Protein AF-A0A7Y5L7X9-F1 (afdb_monomer_lite)

Structure (mmCIF, N/CA/C/O backbone):
data_AF-A0A7Y5L7X9-F1
#
_entry.id   AF-A0A7Y5L7X9-F1
#
loop_
_atom_site.group_PDB
_atom_site.id
_atom_site.type_symbol
_atom_site.label_atom_id
_atom_site.label_alt_id
_atom_site.label_comp_id
_atom_site.label_asym_id
_atom_site.label_entity_id
_atom_site.label_seq_id
_atom_site.pdbx_PDB_ins_code
_atom_site.Cartn_x
_atom_site.Cartn_y
_atom_site.Cartn_z
_atom_site.occupancy
_atom_site.B_iso_or_equiv
_atom_site.auth_seq_id
_atom_site.auth_comp_id
_atom_site.auth_asym_id
_atom_site.auth_atom_id
_atom_site.pdbx_PDB_model_num
ATOM 1 N N . MET A 1 1 ? 22.382 -19.411 -38.588 1.00 58.81 1 MET A N 1
ATOM 2 C CA . MET A 1 1 ? 22.434 -17.984 -38.189 1.00 58.81 1 MET A CA 1
ATOM 3 C C . MET A 1 1 ? 21.058 -17.413 -37.842 1.00 58.81 1 MET A C 1
ATOM 5 O O . MET A 1 1 ? 20.992 -16.646 -36.893 1.00 58.81 1 MET A O 1
ATOM 9 N N . GLU A 1 2 ? 19.968 -17.808 -38.513 1.00 59.38 2 GLU A N 1
ATOM 10 C CA . GLU A 1 2 ? 18.603 -17.300 -38.235 1.00 59.38 2 GLU A CA 1
ATOM 11 C C . GLU A 1 2 ? 18.113 -17.496 -36.791 1.00 59.38 2 GLU A C 1
ATOM 13 O O . GLU A 1 2 ? 17.556 -16.575 -36.203 1.00 59.38 2 GLU A O 1
ATOM 18 N N . VAL A 1 3 ? 18.379 -18.651 -36.171 1.00 67.75 3 VAL A N 1
ATOM 19 C CA . VAL A 1 3 ? 17.930 -18.938 -34.790 1.00 67.75 3 VAL A CA 1
ATOM 20 C C . VAL A 1 3 ? 18.523 -17.953 -33.770 1.00 67.75 3 VAL A C 1
ATOM 22 O O . VAL A 1 3 ? 17.856 -17.557 -32.817 1.00 67.75 3 VAL A O 1
ATOM 25 N N . TYR A 1 4 ? 19.757 -17.495 -34.000 1.00 67.50 4 TYR A N 1
ATOM 26 C CA . TYR A 1 4 ? 20.435 -16.531 -33.130 1.00 67.50 4 TYR A CA 1
ATOM 27 C C . TYR A 1 4 ? 19.880 -15.111 -33.302 1.00 67.50 4 TYR A C 1
ATOM 29 O O . TYR A 1 4 ? 19.786 -14.364 -32.331 1.00 67.50 4 TYR A O 1
ATOM 37 N N . LEU A 1 5 ? 19.464 -14.757 -34.522 1.00 61.16 5 LEU A N 1
ATOM 38 C CA . LEU A 1 5 ? 18.856 -13.465 -34.838 1.00 61.16 5 LEU A CA 1
ATOM 39 C C . LEU A 1 5 ? 17.481 -13.322 -34.167 1.00 61.16 5 LEU A C 1
ATOM 41 O O . LEU A 1 5 ? 17.202 -12.294 -33.555 1.00 61.16 5 LEU A O 1
ATOM 45 N N . HIS A 1 6 ? 16.658 -14.374 -34.188 1.00 66.25 6 HIS A N 1
ATOM 46 C CA . HIS A 1 6 ? 15.370 -14.386 -33.487 1.00 66.25 6 HIS A CA 1
ATOM 47 C C . HIS A 1 6 ? 15.523 -14.365 -31.961 1.00 66.25 6 HIS A C 1
ATOM 49 O O . HIS A 1 6 ? 14.802 -13.627 -31.289 1.00 66.25 6 HIS A O 1
ATOM 55 N N . ALA A 1 7 ? 16.481 -15.114 -31.406 1.00 67.50 7 ALA A N 1
ATOM 56 C CA . ALA A 1 7 ? 16.761 -15.100 -29.971 1.00 67.50 7 ALA A CA 1
ATOM 57 C C . ALA A 1 7 ? 17.283 -13.731 -29.497 1.00 67.50 7 ALA A C 1
ATOM 59 O O . ALA A 1 7 ? 16.827 -13.219 -28.477 1.00 67.50 7 ALA A O 1
ATOM 60 N N . ALA A 1 8 ? 18.177 -13.094 -30.259 1.00 63.62 8 ALA A N 1
ATOM 61 C CA . ALA A 1 8 ? 18.689 -11.762 -29.947 1.00 63.62 8 ALA A CA 1
ATOM 62 C C . ALA A 1 8 ? 17.589 -10.690 -30.017 1.00 63.62 8 ALA A C 1
ATOM 64 O O . ALA A 1 8 ? 17.498 -9.856 -29.120 1.00 63.62 8 ALA A O 1
ATOM 65 N N . VAL A 1 9 ? 16.703 -10.741 -31.017 1.00 66.94 9 VAL A N 1
ATOM 66 C CA . VAL A 1 9 ? 15.553 -9.826 -31.123 1.00 66.94 9 VAL A CA 1
ATOM 67 C C . VAL A 1 9 ? 14.549 -10.056 -29.989 1.00 66.94 9 VAL A C 1
ATOM 69 O O . VAL A 1 9 ? 14.057 -9.088 -29.417 1.00 66.94 9 VAL A O 1
ATOM 72 N N . ALA A 1 10 ? 14.291 -11.305 -29.590 1.00 62.81 10 ALA A N 1
ATOM 73 C CA . ALA A 1 10 ? 13.431 -11.609 -28.447 1.00 62.81 10 ALA A CA 1
ATOM 74 C C . ALA A 1 10 ? 14.019 -11.084 -27.127 1.00 62.81 10 ALA A C 1
ATOM 76 O O . ALA A 1 10 ? 13.291 -10.498 -26.332 1.00 62.81 10 ALA A O 1
ATOM 77 N N . ILE A 1 11 ? 15.332 -11.223 -26.913 1.00 64.50 11 ILE A N 1
ATOM 78 C CA . ILE A 1 11 ? 16.037 -10.711 -25.726 1.00 64.50 11 ILE A CA 1
ATOM 79 C C . ILE A 1 11 ? 16.081 -9.178 -25.723 1.00 64.50 11 ILE A C 1
ATOM 81 O O . ILE A 1 11 ? 15.875 -8.566 -24.676 1.00 64.50 11 ILE A O 1
ATOM 85 N N . VAL A 1 12 ? 16.294 -8.539 -26.877 1.00 62.84 12 VAL A N 1
ATOM 86 C CA . VAL A 1 12 ? 16.246 -7.076 -27.030 1.00 62.84 12 VAL A CA 1
ATOM 87 C C . VAL A 1 12 ? 14.826 -6.540 -26.833 1.00 62.84 12 VAL A C 1
ATOM 89 O O . VAL A 1 12 ? 14.669 -5.520 -26.184 1.00 62.84 12 VAL A O 1
ATOM 92 N N . LEU A 1 13 ? 13.775 -7.231 -27.282 1.00 59.12 13 LEU A N 1
ATOM 93 C CA . LEU A 1 13 ? 12.378 -6.837 -27.038 1.00 59.12 13 LEU A CA 1
ATOM 94 C C . LEU A 1 13 ? 11.937 -7.082 -25.586 1.00 59.12 13 LEU A C 1
ATOM 96 O O . LEU A 1 13 ? 11.222 -6.254 -25.021 1.00 59.12 13 LEU A O 1
ATOM 100 N N . LEU A 1 14 ? 12.407 -8.165 -24.956 1.00 56.75 14 LEU A N 1
ATOM 101 C CA . LEU A 1 14 ? 12.226 -8.425 -23.524 1.00 56.75 14 LEU A CA 1
ATOM 102 C C . LEU A 1 14 ? 12.9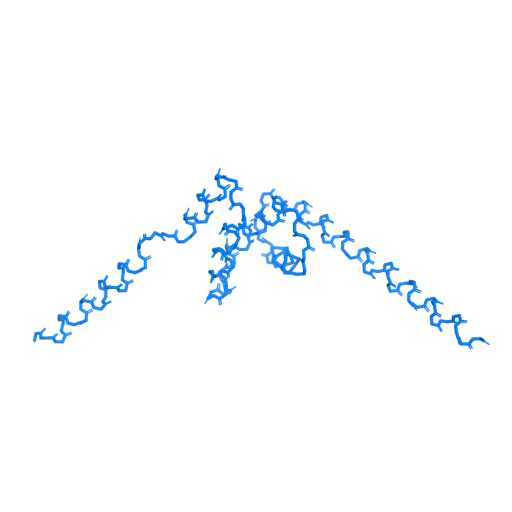38 -7.363 -22.686 1.00 56.75 14 LEU A C 1
ATOM 104 O O . LEU A 1 14 ? 12.346 -6.819 -21.765 1.00 56.75 14 LEU A O 1
ATOM 108 N N . SER A 1 15 ? 14.172 -6.998 -23.031 1.00 55.19 15 SER A N 1
ATOM 109 C CA . SER A 1 15 ? 14.921 -5.958 -22.318 1.00 55.19 15 SER A CA 1
ATOM 110 C C . SER A 1 15 ? 14.408 -4.544 -22.616 1.00 55.19 15 SER A C 1
ATOM 112 O O . SER A 1 15 ? 14.200 -3.793 -21.672 1.00 55.19 15 SER A O 1
ATOM 114 N N . CYS A 1 16 ? 14.074 -4.175 -23.856 1.00 49.78 16 CYS A N 1
ATOM 115 C CA . CYS A 1 16 ? 13.453 -2.876 -24.164 1.00 49.78 16 CYS A CA 1
ATOM 116 C C . CYS A 1 16 ? 12.062 -2.735 -23.532 1.00 49.78 16 CYS A C 1
ATOM 118 O O . CYS A 1 16 ? 11.732 -1.661 -23.033 1.00 49.78 16 CYS A O 1
ATOM 120 N N . GLY A 1 17 ? 11.268 -3.811 -23.485 1.00 52.72 17 GLY A N 1
ATOM 121 C CA . GLY A 1 17 ? 9.989 -3.849 -22.769 1.00 52.72 17 GLY A CA 1
ATOM 122 C C . GLY A 1 17 ? 10.141 -3.798 -21.243 1.00 52.72 17 GLY A C 1
ATOM 123 O O . GLY A 1 17 ? 9.298 -3.218 -20.560 1.00 52.72 17 GLY A O 1
ATOM 124 N N . CYS A 1 18 ? 11.237 -4.336 -20.699 1.00 52.34 18 CYS A N 1
ATOM 125 C CA . CYS A 1 18 ? 11.581 -4.264 -19.275 1.00 52.34 18 CYS A CA 1
ATOM 126 C C . CYS A 1 18 ? 12.240 -2.934 -18.853 1.00 52.34 18 CYS A C 1
ATOM 128 O O . CYS A 1 18 ? 12.194 -2.596 -17.671 1.00 52.34 18 CYS A O 1
ATOM 130 N N . ILE A 1 19 ? 12.836 -2.178 -19.783 1.00 51.38 19 ILE A N 1
ATOM 131 C CA . ILE A 1 19 ? 13.636 -0.965 -19.510 1.00 51.38 19 ILE A CA 1
ATOM 132 C C . ILE A 1 19 ? 12.884 0.339 -19.852 1.00 51.38 19 ILE A C 1
ATOM 134 O O . ILE A 1 19 ? 13.291 1.407 -19.400 1.00 51.38 19 ILE A O 1
ATOM 138 N N . ALA A 1 20 ? 11.748 0.290 -20.561 1.00 51.53 20 ALA A N 1
ATOM 139 C CA . ALA A 1 20 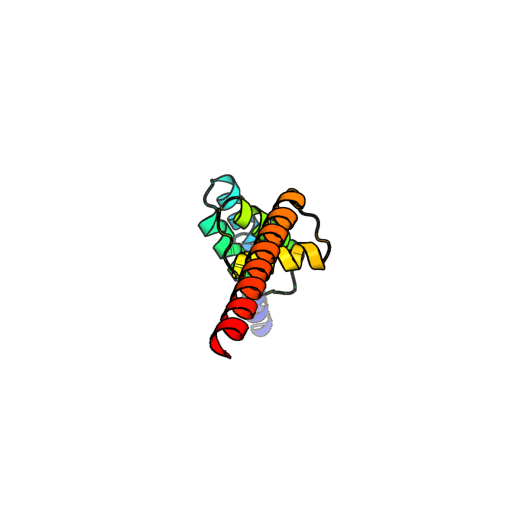? 11.047 1.490 -21.051 1.00 51.53 20 ALA A CA 1
ATOM 140 C C . ALA A 1 20 ? 10.583 2.510 -19.985 1.00 51.53 20 ALA A C 1
ATOM 142 O O . ALA A 1 20 ? 10.234 3.623 -20.354 1.00 51.53 20 ALA A O 1
ATOM 143 N N . LEU A 1 21 ? 10.574 2.171 -18.695 1.00 53.28 21 LEU A N 1
ATOM 144 C CA . LEU A 1 21 ? 10.715 3.075 -17.539 1.00 53.28 21 LEU A CA 1
ATOM 145 C C . LEU A 1 21 ? 10.421 2.205 -16.322 1.00 53.28 21 LEU A C 1
ATOM 147 O O . LEU A 1 21 ? 9.342 1.615 -16.281 1.00 53.28 21 LEU A O 1
ATOM 151 N N . LEU A 1 22 ? 11.312 2.122 -15.328 1.00 69.94 22 LEU A N 1
ATOM 152 C CA . LEU A 1 22 ? 11.018 1.378 -14.100 1.00 69.94 22 LEU A CA 1
ATOM 153 C C . LEU A 1 22 ? 9.631 1.812 -13.584 1.00 69.94 22 LEU A C 1
ATOM 155 O O . LEU A 1 22 ? 9.455 2.981 -13.232 1.00 69.94 22 LEU A O 1
ATOM 159 N N . PRO A 1 23 ? 8.626 0.922 -13.551 1.00 72.25 23 PRO A N 1
ATOM 160 C CA . PRO A 1 23 ? 7.266 1.299 -13.172 1.00 72.25 23 PRO A CA 1
ATOM 161 C C . PRO A 1 23 ? 7.226 1.886 -11.754 1.00 72.25 23 PRO A C 1
ATOM 163 O O . PRO A 1 23 ? 6.430 2.775 -11.478 1.00 72.25 23 PRO A O 1
ATOM 166 N N . THR A 1 24 ? 8.169 1.495 -10.895 1.00 77.44 24 THR A N 1
ATOM 167 C CA . THR A 1 24 ? 8.417 2.104 -9.582 1.00 77.44 24 THR A CA 1
ATOM 168 C C . THR A 1 24 ? 8.890 3.560 -9.664 1.00 77.44 24 THR A C 1
ATOM 170 O O . THR A 1 24 ? 8.433 4.387 -8.883 1.00 77.44 24 THR A O 1
ATOM 173 N N . VAL A 1 25 ? 9.746 3.923 -10.626 1.00 78.44 25 VAL A N 1
ATOM 174 C CA . VAL A 1 25 ? 10.184 5.314 -10.858 1.00 78.44 25 VAL A CA 1
ATOM 175 C C . VAL A 1 25 ? 9.023 6.161 -11.367 1.00 78.44 25 VAL A C 1
ATOM 177 O O . VAL A 1 25 ? 8.817 7.271 -10.882 1.00 78.44 25 VAL A O 1
ATOM 180 N N . ARG A 1 26 ? 8.205 5.622 -12.279 1.00 80.12 26 ARG A N 1
ATOM 181 C CA . ARG A 1 26 ? 6.977 6.290 -12.731 1.00 80.12 26 ARG A CA 1
ATOM 182 C C . ARG A 1 26 ? 5.995 6.491 -11.575 1.00 80.12 26 ARG A C 1
ATOM 184 O O . ARG A 1 26 ? 5.482 7.593 -11.405 1.00 80.12 26 ARG A O 1
ATOM 191 N N . ALA A 1 27 ? 5.766 5.466 -10.756 1.00 81.50 27 ALA A N 1
ATOM 192 C CA . ALA A 1 27 ? 4.910 5.567 -9.576 1.00 81.50 27 ALA A CA 1
ATOM 193 C C . ALA A 1 27 ? 5.438 6.609 -8.578 1.00 81.50 27 ALA A C 1
ATOM 195 O O . ALA A 1 27 ? 4.680 7.447 -8.097 1.00 81.50 27 ALA A O 1
ATOM 196 N N . ARG A 1 28 ? 6.755 6.630 -8.337 1.00 80.44 28 ARG A N 1
ATOM 197 C CA . ARG A 1 28 ? 7.413 7.626 -7.483 1.00 80.44 28 ARG A CA 1
ATOM 198 C C . ARG A 1 28 ? 7.297 9.043 -8.044 1.00 80.44 28 ARG A C 1
ATOM 200 O O . ARG A 1 28 ? 7.083 9.979 -7.284 1.00 80.44 28 ARG A O 1
ATOM 207 N N . TRP A 1 29 ? 7.370 9.213 -9.361 1.00 83.25 29 TRP A N 1
ATOM 208 C CA . TRP A 1 29 ? 7.138 10.505 -10.007 1.00 83.25 29 TRP A CA 1
ATOM 209 C C . TRP A 1 29 ? 5.694 10.989 -9.829 1.00 83.25 29 TRP A C 1
ATOM 211 O O . TRP A 1 29 ? 5.466 12.157 -9.520 1.00 83.25 29 TRP A O 1
ATOM 221 N N . HIS A 1 30 ? 4.710 10.095 -9.972 1.00 79.69 30 HIS A N 1
ATOM 222 C CA . HIS A 1 30 ? 3.310 10.419 -9.686 1.00 79.69 30 HIS A CA 1
ATOM 223 C C . HIS A 1 30 ? 3.097 10.778 -8.209 1.00 79.69 30 HIS A C 1
ATOM 225 O O . HIS A 1 30 ? 2.404 11.755 -7.937 1.00 79.69 30 HIS A O 1
ATOM 231 N N . HIS A 1 31 ? 3.743 10.060 -7.285 1.00 82.56 31 HIS A N 1
ATOM 232 C CA . HIS A 1 31 ? 3.744 10.369 -5.852 1.00 82.56 31 HIS A CA 1
ATOM 233 C C . HIS A 1 31 ? 4.282 11.783 -5.578 1.00 82.56 31 HIS A C 1
ATOM 235 O O . HIS A 1 31 ? 3.608 12.578 -4.933 1.00 82.56 31 HIS A O 1
ATOM 241 N N . LEU A 1 32 ? 5.428 12.149 -6.164 1.00 82.69 32 LEU A N 1
ATOM 242 C CA . LEU A 1 32 ? 6.012 13.491 -6.021 1.00 82.69 32 LEU A CA 1
ATOM 243 C C . LEU A 1 32 ? 5.162 14.602 -6.654 1.00 82.69 32 LEU A C 1
ATOM 245 O O . LEU A 1 32 ? 5.201 15.741 -6.201 1.00 82.69 32 LEU A O 1
ATOM 249 N N . ARG A 1 33 ? 4.379 14.287 -7.692 1.00 86.25 33 ARG A N 1
ATOM 250 C CA . ARG A 1 33 ? 3.419 15.224 -8.295 1.00 86.25 33 ARG A CA 1
ATOM 251 C C . ARG A 1 33 ? 2.091 15.333 -7.534 1.00 86.25 33 ARG A C 1
ATOM 253 O O . ARG A 1 33 ? 1.210 16.044 -8.004 1.00 86.25 33 ARG A O 1
ATOM 260 N N . GLY A 1 34 ? 1.914 14.618 -6.420 1.00 85.50 34 GLY A N 1
ATOM 261 C CA . GLY A 1 34 ? 0.651 14.575 -5.671 1.00 85.50 34 GLY A CA 1
ATOM 262 C C . GLY A 1 34 ? -0.443 13.726 -6.331 1.00 85.50 34 GLY A C 1
ATOM 263 O O . GLY A 1 34 ? -1.571 13.665 -5.849 1.00 85.50 34 GLY A O 1
ATOM 264 N N . ASN A 1 35 ? -0.123 13.022 -7.420 1.00 88.88 35 ASN A N 1
ATOM 265 C CA . ASN A 1 35 ? -1.042 12.128 -8.124 1.00 88.88 35 ASN A CA 1
ATOM 266 C C . ASN A 1 35 ? -1.062 10.749 -7.453 1.00 88.88 35 ASN A C 1
ATOM 268 O O . ASN A 1 35 ? -0.702 9.735 -8.058 1.00 88.88 35 ASN A O 1
ATOM 272 N N . TYR A 1 36 ? -1.474 10.718 -6.187 1.00 89.69 36 TYR A N 1
ATOM 273 C CA . TYR A 1 36 ? -1.418 9.531 -5.339 1.00 89.69 36 TYR A CA 1
ATOM 274 C C . TYR A 1 36 ? -2.237 8.361 -5.896 1.00 89.69 36 TYR A C 1
ATOM 276 O O . TYR A 1 36 ? -1.773 7.226 -5.859 1.00 89.69 36 TYR A O 1
ATOM 284 N N . ALA A 1 37 ? -3.410 8.621 -6.487 1.00 88.06 37 ALA A N 1
ATOM 285 C CA . ALA A 1 37 ? -4.264 7.571 -7.054 1.00 88.06 37 ALA A CA 1
ATOM 286 C C . ALA A 1 37 ? -3.575 6.811 -8.202 1.00 88.06 37 ALA A C 1
ATOM 288 O O . ALA A 1 37 ? -3.551 5.583 -8.217 1.00 88.06 37 ALA A O 1
ATOM 289 N N . ALA A 1 38 ? -2.942 7.541 -9.126 1.00 87.56 38 ALA A N 1
ATOM 290 C CA . ALA A 1 38 ? -2.195 6.940 -10.229 1.00 87.56 38 ALA A CA 1
ATOM 291 C C . ALA A 1 38 ? -0.942 6.197 -9.735 1.00 87.56 38 ALA A C 1
ATOM 293 O O . ALA A 1 38 ? -0.572 5.164 -10.290 1.00 87.56 38 ALA A O 1
ATOM 294 N N . ALA A 1 39 ? -0.285 6.709 -8.689 1.00 89.88 39 ALA A N 1
ATOM 295 C CA . ALA A 1 39 ? 0.850 6.033 -8.070 1.00 89.88 39 ALA A CA 1
ATOM 296 C C . ALA A 1 39 ? 0.425 4.700 -7.429 1.00 89.88 39 ALA A C 1
ATOM 298 O O . ALA A 1 39 ? 1.076 3.683 -7.674 1.00 89.88 39 ALA A O 1
ATOM 299 N N . ALA A 1 40 ? -0.685 4.698 -6.681 1.00 90.88 40 ALA A N 1
ATOM 300 C CA . ALA A 1 40 ? -1.258 3.500 -6.074 1.00 90.88 40 ALA A CA 1
ATOM 301 C C . ALA A 1 40 ? -1.541 2.429 -7.133 1.00 90.88 40 ALA A C 1
ATOM 303 O O . ALA A 1 40 ? -1.028 1.321 -7.025 1.00 90.88 40 ALA A O 1
ATOM 304 N N . GLU A 1 41 ? -2.237 2.788 -8.214 1.00 90.62 41 GLU A N 1
ATOM 305 C CA . GLU A 1 41 ? -2.608 1.854 -9.284 1.00 90.62 41 GLU A CA 1
ATOM 306 C C . GLU A 1 41 ? -1.387 1.177 -9.940 1.00 90.62 41 GLU A C 1
ATOM 308 O O . GLU A 1 41 ? -1.427 0.012 -10.345 1.00 90.62 41 GLU A O 1
ATOM 313 N N . ILE A 1 42 ? -0.265 1.892 -10.070 1.00 89.44 42 ILE A N 1
ATOM 314 C CA . ILE A 1 42 ? 0.968 1.310 -10.616 1.00 89.44 42 ILE A CA 1
ATOM 315 C C . ILE A 1 42 ? 1.563 0.291 -9.634 1.00 89.44 42 ILE A C 1
ATOM 317 O O . ILE A 1 42 ? 1.950 -0.802 -10.053 1.00 89.44 42 ILE A O 1
ATOM 321 N N . TYR A 1 43 ? 1.622 0.618 -8.341 1.00 90.44 43 TYR A N 1
ATOM 322 C CA . TYR A 1 43 ? 2.119 -0.300 -7.313 1.00 90.44 43 TYR A CA 1
ATOM 323 C C . TYR A 1 43 ? 1.206 -1.515 -7.117 1.00 90.44 43 TYR A C 1
ATOM 325 O O . TYR A 1 43 ? 1.709 -2.630 -6.996 1.00 90.44 43 TYR A O 1
ATOM 333 N N . GLU A 1 44 ? -0.113 -1.335 -7.164 1.00 90.62 44 GLU A N 1
ATOM 334 C CA . GLU A 1 44 ? -1.086 -2.431 -7.127 1.00 90.62 44 GLU A CA 1
ATOM 335 C C . GLU A 1 44 ? -0.877 -3.391 -8.300 1.00 90.62 44 GLU A C 1
ATOM 337 O O . GLU A 1 44 ? -0.764 -4.598 -8.098 1.00 90.62 44 GLU A O 1
ATOM 342 N N . ARG A 1 45 ? -0.729 -2.875 -9.529 1.00 88.50 45 ARG A N 1
ATOM 343 C CA . ARG A 1 45 ? -0.447 -3.712 -10.708 1.00 88.50 45 ARG A CA 1
ATOM 344 C C . ARG A 1 45 ? 0.880 -4.455 -10.603 1.00 88.50 45 ARG A C 1
ATOM 346 O O . ARG A 1 45 ? 0.985 -5.585 -11.081 1.00 88.50 45 ARG A O 1
ATOM 353 N N . LEU A 1 46 ? 1.893 -3.839 -9.995 1.00 87.31 46 LEU A N 1
ATOM 354 C CA . LEU A 1 46 ? 3.173 -4.496 -9.747 1.00 87.31 46 LEU A CA 1
ATOM 355 C C . LEU A 1 46 ? 3.039 -5.641 -8.748 1.00 87.31 46 LEU A C 1
ATOM 357 O O . LEU A 1 46 ? 3.538 -6.733 -9.012 1.00 87.31 46 LEU A O 1
ATOM 361 N N . LEU A 1 47 ? 2.338 -5.409 -7.643 1.00 88.38 47 LEU A N 1
ATOM 362 C CA . LEU A 1 47 ? 2.103 -6.416 -6.612 1.00 88.38 47 LEU A CA 1
ATOM 363 C C . LEU A 1 47 ? 1.142 -7.520 -7.066 1.00 88.38 47 LEU A C 1
ATOM 365 O O . LEU A 1 47 ? 1.282 -8.652 -6.624 1.00 88.38 47 LEU A O 1
ATOM 369 N N . ALA A 1 48 ? 0.218 -7.237 -7.986 1.00 87.38 48 ALA A N 1
ATOM 370 C CA . ALA A 1 48 ? -0.640 -8.256 -8.589 1.00 87.38 48 ALA A CA 1
ATOM 371 C C . ALA A 1 48 ? 0.157 -9.262 -9.438 1.00 87.38 48 ALA A C 1
ATOM 373 O O . ALA A 1 48 ? -0.200 -10.434 -9.507 1.00 87.38 48 ALA A O 1
ATOM 374 N N . ARG A 1 49 ? 1.243 -8.812 -10.082 1.00 83.94 49 ARG A N 1
ATOM 375 C CA . ARG A 1 49 ? 2.136 -9.669 -10.880 1.00 83.94 49 ARG A CA 1
ATOM 376 C C . ARG A 1 49 ? 3.231 -10.325 -10.044 1.00 83.94 49 ARG A C 1
ATOM 378 O O . ARG A 1 49 ? 3.655 -11.427 -10.368 1.00 83.94 49 ARG A O 1
ATOM 385 N N . HIS A 1 50 ? 3.688 -9.629 -9.007 1.00 82.38 50 HIS A N 1
ATOM 386 C CA . HIS A 1 50 ? 4.798 -10.035 -8.150 1.00 82.38 50 HIS A CA 1
ATOM 387 C C . HIS A 1 50 ? 4.463 -9.795 -6.668 1.00 82.38 50 HIS A C 1
ATOM 389 O O . HIS A 1 50 ? 5.021 -8.877 -6.048 1.00 82.38 50 HIS A O 1
ATOM 395 N N . PRO A 1 51 ? 3.537 -10.576 -6.082 1.00 86.44 51 PRO A N 1
ATOM 396 C CA . PRO A 1 51 ? 3.103 -10.399 -4.695 1.00 86.44 51 PRO A CA 1
ATOM 397 C C . PRO A 1 51 ? 4.223 -10.630 -3.671 1.00 86.44 51 PRO A C 1
ATOM 399 O O . PRO A 1 51 ? 4.120 -10.155 -2.537 1.00 86.44 51 PRO A O 1
ATOM 402 N N . GLU A 1 52 ? 5.291 -11.325 -4.065 1.00 86.56 52 GLU A N 1
ATOM 403 C CA . GLU A 1 52 ? 6.490 -11.618 -3.280 1.00 86.56 52 GLU A CA 1
ATOM 404 C C . GLU A 1 52 ? 7.402 -10.403 -3.058 1.00 86.56 52 GLU A C 1
ATOM 406 O O . GLU A 1 52 ? 8.272 -10.434 -2.188 1.00 86.56 52 GLU A O 1
ATOM 411 N N . ARG A 1 53 ? 7.218 -9.310 -3.811 1.00 84.94 53 ARG A N 1
ATOM 412 C CA . ARG A 1 53 ? 8.058 -8.108 -3.696 1.00 84.94 53 ARG A CA 1
ATOM 413 C C . ARG A 1 53 ? 7.684 -7.277 -2.474 1.00 84.94 53 ARG A C 1
ATOM 415 O O . ARG A 1 53 ? 7.064 -6.219 -2.580 1.00 84.94 53 ARG A O 1
ATOM 422 N N . LEU A 1 54 ?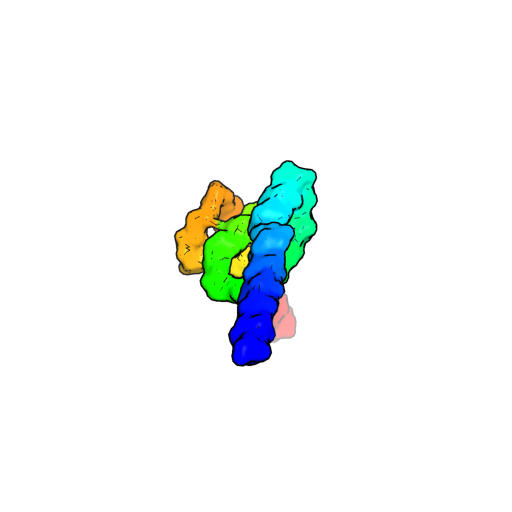 8.131 -7.741 -1.309 1.00 87.94 54 LEU A N 1
ATOM 423 C CA . LEU A 1 54 ? 7.882 -7.111 -0.011 1.00 87.94 54 LEU A CA 1
ATOM 424 C C . LEU A 1 54 ? 8.284 -5.625 0.026 1.00 87.94 54 LEU A C 1
ATOM 426 O O . LEU A 1 54 ? 7.589 -4.810 0.620 1.00 87.94 54 LEU A O 1
ATOM 430 N N . GLN A 1 55 ? 9.334 -5.244 -0.701 1.00 87.19 55 GLN A N 1
ATOM 431 C CA . GLN A 1 55 ? 9.831 -3.864 -0.778 1.00 87.19 55 GLN A CA 1
ATOM 432 C C . GLN A 1 55 ? 8.829 -2.852 -1.366 1.00 87.19 55 GLN A C 1
ATOM 434 O O . GLN A 1 55 ? 9.009 -1.651 -1.192 1.00 87.19 55 GLN A O 1
ATOM 439 N N . LEU A 1 56 ? 7.781 -3.302 -2.067 1.00 89.50 56 LEU A N 1
ATOM 440 C CA . LEU A 1 56 ? 6.779 -2.411 -2.666 1.00 89.50 56 LEU A CA 1
ATOM 441 C C . LEU A 1 56 ? 5.621 -2.077 -1.715 1.00 89.50 56 LEU A C 1
ATOM 443 O O . LEU A 1 56 ? 4.923 -1.089 -1.933 1.00 89.50 56 LEU A O 1
ATOM 447 N N . TYR A 1 57 ? 5.414 -2.874 -0.662 1.00 92.25 57 TYR A N 1
ATOM 448 C CA . TYR A 1 57 ? 4.313 -2.657 0.280 1.00 92.25 57 TYR A CA 1
ATOM 449 C C . TYR A 1 57 ? 4.471 -1.380 1.120 1.00 92.25 57 TYR A C 1
ATOM 451 O O . TYR A 1 57 ? 3.462 -0.697 1.273 1.00 92.25 57 TYR A O 1
ATOM 459 N N . PRO A 1 58 ? 5.667 -0.995 1.617 1.00 92.69 58 PRO A N 1
ATOM 460 C CA . PRO A 1 58 ? 5.837 0.273 2.330 1.00 92.69 58 PRO A CA 1
ATOM 461 C C . PRO A 1 58 ? 5.503 1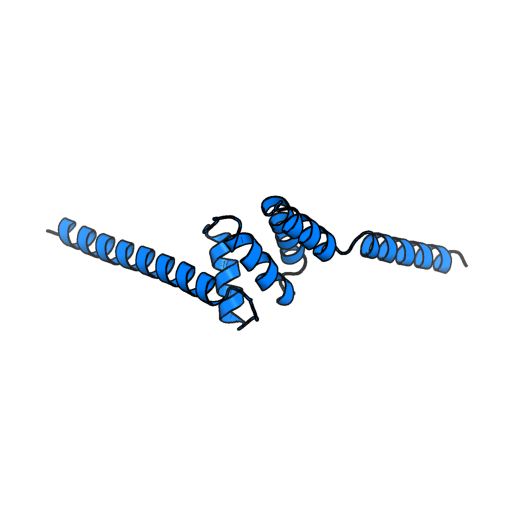.484 1.456 1.00 92.69 58 PRO A C 1
ATOM 463 O O . PRO A 1 58 ? 4.740 2.348 1.873 1.00 92.69 58 PRO A O 1
ATOM 466 N N . ALA A 1 59 ? 5.972 1.496 0.203 1.00 91.06 59 ALA A N 1
ATOM 467 C CA . ALA A 1 59 ? 5.684 2.582 -0.733 1.00 91.06 59 ALA A CA 1
ATOM 468 C C . ALA A 1 59 ? 4.182 2.700 -1.046 1.00 91.06 59 ALA A C 1
ATOM 470 O O . ALA A 1 59 ? 3.642 3.803 -1.106 1.00 91.06 59 ALA A O 1
ATOM 471 N N . LEU A 1 60 ? 3.488 1.570 -1.220 1.00 93.06 60 LEU A N 1
ATOM 472 C CA . LEU A 1 60 ? 2.036 1.568 -1.404 1.00 93.06 60 LEU A CA 1
ATOM 473 C C . LEU A 1 60 ? 1.298 1.999 -0.126 1.00 93.06 60 LEU A C 1
ATOM 475 O O . LEU A 1 60 ? 0.318 2.734 -0.211 1.00 93.06 60 LEU A O 1
ATOM 479 N N . ALA A 1 61 ? 1.781 1.588 1.049 1.00 92.44 61 ALA A N 1
ATOM 480 C CA . ALA A 1 61 ? 1.221 1.997 2.331 1.00 92.44 61 ALA A CA 1
ATOM 481 C C . ALA A 1 61 ? 1.324 3.514 2.536 1.00 92.44 61 ALA A C 1
ATOM 483 O O . ALA A 1 61 ? 0.332 4.139 2.884 1.00 92.44 61 ALA A O 1
ATOM 484 N N . GLU A 1 62 ? 2.476 4.127 2.261 1.00 91.00 62 GLU A N 1
ATOM 485 C CA . GLU A 1 62 ? 2.630 5.588 2.319 1.00 91.00 62 GLU A CA 1
ATOM 486 C C . GLU A 1 62 ? 1.620 6.304 1.419 1.00 91.00 62 GLU A C 1
ATOM 488 O O . GLU A 1 62 ? 0.953 7.248 1.840 1.00 91.00 62 GLU A O 1
ATOM 493 N N . ILE A 1 63 ? 1.449 5.811 0.192 1.00 91.62 63 ILE A N 1
ATOM 494 C CA . ILE A 1 63 ? 0.482 6.370 -0.753 1.00 91.62 63 ILE A CA 1
ATOM 495 C C . ILE A 1 63 ? -0.951 6.252 -0.213 1.00 91.62 63 ILE A C 1
ATOM 497 O O . ILE A 1 63 ? -1.729 7.190 -0.371 1.00 91.62 63 ILE A O 1
ATOM 501 N N . TYR A 1 64 ? -1.298 5.153 0.460 1.00 92.12 64 TYR A N 1
ATOM 502 C CA . TYR A 1 64 ? -2.593 4.969 1.132 1.00 92.12 64 TYR A CA 1
ATOM 503 C C . TYR A 1 64 ? -2.765 5.722 2.447 1.00 92.12 64 TYR A C 1
ATOM 505 O O . TYR A 1 64 ? -3.871 5.745 2.974 1.00 92.12 64 TYR A O 1
ATOM 513 N N . LEU A 1 65 ? -1.715 6.316 3.006 1.00 90.56 65 LEU A N 1
ATOM 514 C CA . LEU A 1 65 ? -1.872 7.293 4.082 1.00 90.56 65 LEU A CA 1
ATOM 515 C C . LEU A 1 65 ? -2.177 8.680 3.503 1.00 90.56 65 LEU A C 1
ATOM 517 O O . LEU A 1 65 ? -2.949 9.439 4.081 1.00 90.56 65 LEU A O 1
ATOM 521 N N . LEU A 1 66 ? -1.587 9.002 2.347 1.00 88.50 66 LEU A N 1
ATOM 522 C CA . LEU A 1 66 ? -1.756 10.292 1.667 1.00 88.50 66 LEU A CA 1
ATOM 523 C C . LEU A 1 66 ? -3.076 10.396 0.897 1.00 88.50 66 LEU A C 1
ATOM 525 O O . LEU A 1 66 ? -3.692 11.459 0.850 1.00 88.50 66 LEU A O 1
ATOM 529 N N . LEU A 1 67 ? -3.534 9.295 0.304 1.00 86.38 67 LEU A N 1
ATOM 530 C CA . LEU A 1 67 ? -4.946 9.108 -0.007 1.00 86.38 67 LEU A CA 1
ATOM 531 C C . LEU A 1 67 ? -5.614 8.732 1.309 1.00 86.38 67 LEU A C 1
ATOM 533 O O . LEU A 1 67 ? -5.257 7.682 1.811 1.00 86.38 67 LEU A O 1
ATOM 537 N N . PRO A 1 68 ? -6.571 9.486 1.869 1.00 73.75 68 PRO A N 1
ATOM 538 C CA . PRO A 1 68 ? -7.296 9.095 3.084 1.00 73.75 68 PRO A CA 1
ATOM 539 C C . PRO A 1 68 ? -8.231 7.895 2.814 1.00 73.75 68 PRO A C 1
ATOM 541 O O . PRO A 1 68 ? -9.453 7.975 2.922 1.00 73.75 68 PRO A O 1
ATOM 544 N N . ARG A 1 69 ? -7.650 6.771 2.392 1.00 76.75 69 ARG A N 1
ATOM 545 C CA . ARG A 1 69 ? -8.293 5.556 1.916 1.00 76.75 69 ARG A CA 1
ATOM 546 C C . ARG A 1 69 ? -7.973 4.453 2.916 1.00 76.75 69 ARG A C 1
ATOM 548 O O . ARG A 1 69 ? -6.954 3.785 2.824 1.00 76.75 69 ARG A O 1
ATOM 555 N N . ALA A 1 70 ? -8.875 4.269 3.873 1.00 75.38 70 ALA A N 1
ATOM 556 C CA . ALA A 1 70 ? -8.819 3.203 4.873 1.00 75.38 70 ALA A CA 1
ATOM 557 C C . ALA A 1 70 ? -9.726 2.019 4.487 1.00 75.38 70 ALA A C 1
ATOM 559 O O . ALA A 1 70 ? -10.441 1.461 5.322 1.00 75.38 70 ALA A O 1
ATOM 560 N N . ASP A 1 71 ? -9.758 1.674 3.199 1.00 86.00 71 ASP A N 1
ATOM 561 C CA . ASP A 1 71 ? -10.539 0.536 2.727 1.00 86.00 71 ASP A CA 1
ATOM 562 C C . ASP A 1 71 ? -9.874 -0.797 3.100 1.00 86.00 71 ASP A C 1
ATOM 564 O O . ASP A 1 71 ? -8.727 -0.861 3.548 1.00 86.00 71 ASP A O 1
ATOM 568 N N . GLU A 1 72 ? -10.608 -1.898 2.931 1.00 87.12 72 GLU A N 1
ATOM 569 C CA . GLU A 1 72 ? -10.116 -3.216 3.343 1.00 87.12 72 GLU A CA 1
ATOM 570 C C . GLU A 1 72 ? -8.831 -3.619 2.602 1.00 87.12 72 GLU A C 1
ATOM 572 O O . GLU A 1 72 ? -7.988 -4.328 3.154 1.00 87.12 72 GLU A O 1
ATOM 577 N N . HIS A 1 73 ? -8.642 -3.124 1.375 1.00 88.88 73 HIS A N 1
ATOM 578 C CA . HIS A 1 73 ? -7.422 -3.345 0.608 1.00 88.88 73 HIS A CA 1
ATOM 579 C C . HIS A 1 73 ? -6.221 -2.604 1.216 1.00 88.88 73 HIS A C 1
ATOM 581 O O . HIS A 1 73 ? -5.180 -3.224 1.451 1.00 88.88 73 HIS A O 1
ATOM 587 N N . ALA A 1 74 ? -6.367 -1.319 1.559 1.00 90.38 74 ALA A N 1
ATOM 588 C CA . ALA A 1 74 ? -5.328 -0.559 2.250 1.00 90.38 74 ALA A CA 1
ATOM 589 C C . ALA A 1 74 ? -4.965 -1.183 3.604 1.00 90.38 74 ALA A C 1
ATOM 591 O O . ALA A 1 74 ? -3.786 -1.380 3.905 1.00 90.38 74 ALA A O 1
ATOM 592 N N . LEU A 1 75 ? -5.968 -1.619 4.373 1.00 92.62 75 LEU A N 1
ATOM 593 C CA . LEU A 1 75 ? -5.758 -2.310 5.647 1.00 92.62 75 LEU A CA 1
ATOM 594 C C . LEU A 1 75 ? -4.970 -3.619 5.480 1.00 92.62 75 LEU A C 1
ATOM 596 O O . LEU A 1 75 ? -4.137 -3.952 6.323 1.00 92.62 75 LEU A O 1
ATOM 600 N N . GLN A 1 76 ? -5.175 -4.371 4.394 1.00 92.62 76 GLN A N 1
ATOM 601 C CA . GLN A 1 76 ? -4.361 -5.559 4.105 1.00 92.62 76 GLN A CA 1
ATOM 602 C C . GLN A 1 76 ? -2.897 -5.211 3.825 1.00 92.62 76 GLN A C 1
ATOM 604 O O . GLN A 1 76 ? -2.004 -5.917 4.302 1.00 92.62 76 GLN A O 1
ATOM 609 N N . VAL A 1 77 ? -2.643 -4.134 3.080 1.00 93.19 77 VAL A N 1
ATOM 610 C CA . VAL A 1 77 ? -1.283 -3.652 2.804 1.00 93.19 77 VAL A CA 1
ATOM 611 C C . VAL A 1 77 ? -0.596 -3.221 4.101 1.00 93.19 77 VAL A C 1
ATOM 613 O O . VAL A 1 77 ? 0.510 -3.681 4.382 1.00 93.19 77 VAL A O 1
ATOM 616 N N . PHE A 1 78 ? -1.285 -2.455 4.946 1.00 93.69 78 PHE A N 1
ATOM 617 C CA . PHE A 1 78 ? -0.824 -2.072 6.283 1.00 93.69 78 PHE A CA 1
ATOM 618 C C . PHE A 1 78 ? -0.482 -3.279 7.156 1.00 93.69 78 PHE A C 1
ATOM 620 O O . PHE A 1 78 ? 0.620 -3.369 7.699 1.00 93.69 78 PHE A O 1
ATOM 627 N N . ARG A 1 79 ? -1.376 -4.273 7.219 1.00 93.31 79 ARG A N 1
ATOM 628 C CA . ARG A 1 79 ? -1.123 -5.516 7.960 1.00 93.31 79 ARG A CA 1
ATOM 629 C C . ARG A 1 79 ? 0.116 -6.250 7.454 1.00 93.31 79 ARG A C 1
ATOM 631 O O . ARG A 1 79 ? 0.847 -6.803 8.269 1.00 93.31 79 ARG A O 1
ATOM 638 N N . LYS A 1 80 ? 0.382 -6.261 6.143 1.00 93.25 80 LYS A N 1
ATOM 639 C CA . LYS A 1 80 ? 1.607 -6.863 5.588 1.00 93.25 80 LYS A CA 1
ATOM 640 C C . LYS A 1 80 ? 2.859 -6.093 6.006 1.00 93.25 80 LYS A C 1
ATOM 642 O O . LYS A 1 80 ? 3.821 -6.733 6.420 1.00 93.25 80 LYS A O 1
ATOM 647 N N . VAL A 1 81 ? 2.838 -4.760 5.956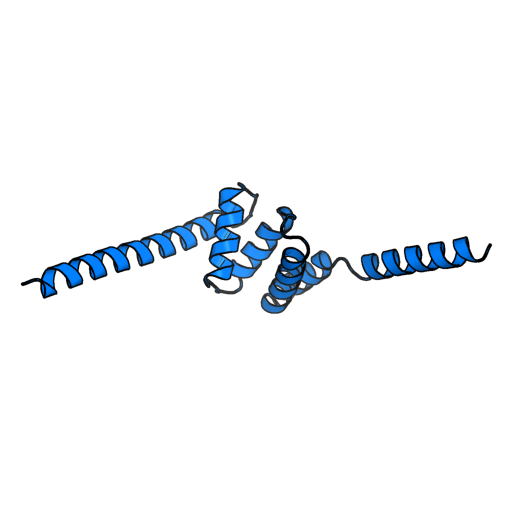 1.00 92.94 81 VAL A N 1
ATOM 648 C CA . VAL A 1 81 ? 3.964 -3.920 6.409 1.00 92.94 81 VAL A CA 1
ATOM 649 C C . VAL A 1 81 ? 4.328 -4.234 7.859 1.00 92.94 81 VAL A C 1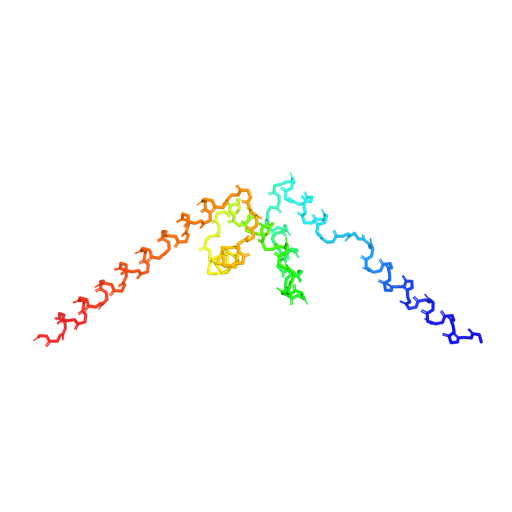
ATOM 651 O O . VAL A 1 81 ? 5.485 -4.536 8.144 1.00 92.94 81 VAL A O 1
ATOM 654 N N . VAL A 1 82 ? 3.333 -4.280 8.749 1.00 92.75 82 VAL A N 1
ATOM 655 C CA . VAL A 1 82 ? 3.546 -4.592 10.170 1.00 92.75 82 VAL A CA 1
ATOM 656 C C . VAL A 1 82 ? 3.984 -6.046 10.371 1.00 92.75 82 VAL A C 1
ATOM 658 O O . VAL A 1 82 ? 4.958 -6.307 11.073 1.00 92.75 82 VAL A O 1
ATOM 661 N N . ARG A 1 83 ? 3.311 -7.009 9.723 1.00 92.81 83 ARG A N 1
ATOM 662 C CA . ARG A 1 83 ? 3.585 -8.450 9.878 1.00 92.81 83 ARG A CA 1
ATOM 663 C C . ARG A 1 83 ? 4.998 -8.834 9.454 1.00 92.81 83 ARG A C 1
ATOM 665 O O . ARG A 1 83 ? 5.611 -9.674 10.103 1.00 92.81 83 ARG A O 1
ATOM 672 N N . TYR A 1 84 ? 5.488 -8.256 8.361 1.00 91.06 84 TYR A N 1
ATOM 673 C CA . TYR A 1 84 ? 6.831 -8.524 7.846 1.00 91.06 84 TYR A CA 1
ATOM 674 C C . TYR A 1 84 ? 7.883 -7.554 8.397 1.00 91.06 84 TYR A C 1
ATOM 676 O O . TYR A 1 84 ? 9.023 -7.590 7.945 1.00 91.06 84 TYR A O 1
ATOM 684 N N . ASN A 1 85 ? 7.513 -6.711 9.370 1.00 88.56 85 ASN A N 1
ATOM 685 C CA . ASN A 1 85 ? 8.383 -5.715 9.991 1.00 88.56 85 ASN A CA 1
ATOM 686 C C . ASN A 1 85 ? 9.126 -4.850 8.957 1.00 88.56 85 ASN A C 1
ATOM 688 O O . ASN A 1 85 ? 10.314 -4.570 9.104 1.00 88.56 85 ASN A O 1
ATOM 692 N N . LEU A 1 86 ? 8.432 -4.484 7.878 1.00 90.31 86 LEU A N 1
ATOM 693 C CA . LEU A 1 86 ? 9.020 -3.718 6.788 1.00 90.31 86 LEU A CA 1
ATOM 694 C C . LEU A 1 86 ? 9.218 -2.277 7.250 1.00 90.31 86 LEU A C 1
ATOM 696 O O . LEU A 1 86 ? 8.304 -1.673 7.814 1.00 90.31 86 LEU A O 1
ATOM 700 N N . GLU A 1 87 ? 10.406 -1.730 7.003 1.00 88.81 87 GLU A N 1
ATOM 701 C CA . GLU A 1 87 ? 10.681 -0.332 7.312 1.00 88.81 87 GLU A CA 1
ATOM 702 C C . GLU A 1 87 ? 9.746 0.573 6.506 1.00 88.81 87 GLU A C 1
ATOM 704 O O . GLU A 1 87 ? 9.640 0.468 5.283 1.00 88.81 87 GLU A O 1
ATOM 709 N N . SER A 1 88 ? 9.040 1.442 7.225 1.00 84.75 88 SER A N 1
ATOM 710 C CA . SER A 1 88 ? 8.134 2.443 6.680 1.00 84.75 88 SER A CA 1
ATOM 711 C C . SER A 1 88 ? 8.315 3.731 7.486 1.00 84.75 88 SER A C 1
ATOM 713 O O . SER A 1 88 ? 8.269 3.661 8.718 1.00 84.75 88 SER A O 1
ATOM 715 N N . PRO A 1 89 ? 8.492 4.896 6.839 1.00 83.69 89 PRO A N 1
ATOM 716 C CA . PRO A 1 89 ? 8.634 6.185 7.515 1.00 83.69 89 PRO A CA 1
ATOM 717 C C . PRO A 1 89 ? 7.449 6.510 8.428 1.00 83.69 89 PRO A C 1
ATOM 719 O O . PRO A 1 89 ? 7.624 7.122 9.474 1.00 83.69 89 PRO A O 1
ATOM 722 N N . ASN A 1 90 ? 6.247 6.070 8.048 1.00 87.19 90 ASN A N 1
ATOM 723 C CA . ASN A 1 90 ? 4.996 6.410 8.726 1.00 87.19 90 ASN A CA 1
ATOM 724 C C . ASN A 1 90 ? 4.402 5.208 9.473 1.00 87.19 90 ASN A C 1
ATOM 726 O O . ASN A 1 90 ? 3.188 5.003 9.473 1.00 87.19 90 ASN A O 1
ATOM 730 N N . ARG A 1 91 ? 5.252 4.373 10.080 1.00 88.88 91 ARG A N 1
ATOM 731 C CA . ARG A 1 91 ? 4.817 3.146 10.764 1.00 88.88 91 ARG A CA 1
ATOM 732 C C . ARG A 1 91 ? 3.813 3.403 11.890 1.00 88.88 91 ARG A C 1
ATOM 734 O O . ARG A 1 91 ? 2.825 2.686 11.976 1.00 88.88 91 ARG A O 1
ATOM 741 N N . GLU A 1 92 ? 4.031 4.434 12.701 1.00 90.25 92 GLU A N 1
ATOM 742 C CA . GLU A 1 92 ? 3.131 4.775 13.813 1.00 90.25 92 GLU A CA 1
ATOM 743 C C . GLU A 1 92 ? 1.710 5.092 13.324 1.00 90.25 92 GLU A C 1
ATOM 745 O O . GLU A 1 92 ? 0.740 4.582 13.877 1.00 90.25 92 GLU A O 1
ATOM 750 N N . ALA A 1 93 ? 1.585 5.846 12.226 1.00 91.25 93 ALA A N 1
ATOM 751 C CA . ALA A 1 93 ? 0.293 6.153 11.613 1.00 91.25 93 ALA A CA 1
ATOM 752 C C . ALA A 1 93 ? -0.414 4.890 11.087 1.00 91.25 93 ALA A C 1
ATOM 754 O O . ALA A 1 93 ? -1.633 4.755 11.201 1.00 91.25 93 ALA A O 1
ATOM 755 N N . ILE A 1 94 ? 0.346 3.939 10.533 1.00 91.50 94 ILE A N 1
ATOM 756 C CA . ILE A 1 94 ? -0.190 2.641 10.103 1.00 91.50 94 ILE A CA 1
ATOM 757 C C . ILE A 1 94 ? -0.747 1.869 11.305 1.00 91.50 94 ILE A C 1
ATOM 759 O O . ILE A 1 94 ? -1.862 1.345 11.240 1.00 91.50 94 ILE A O 1
ATOM 763 N N . ASP A 1 95 ? 0.014 1.806 12.398 1.00 91.81 95 ASP A N 1
ATOM 764 C CA . ASP A 1 95 ? -0.398 1.114 13.618 1.00 91.81 95 ASP A CA 1
ATOM 765 C C . ASP A 1 95 ? -1.648 1.764 14.227 1.00 91.81 95 ASP A C 1
ATOM 767 O O . ASP A 1 95 ? -2.589 1.054 14.588 1.00 91.81 95 ASP A O 1
ATOM 771 N N . GLU A 1 96 ? -1.719 3.097 14.258 1.00 91.25 96 GLU A N 1
ATOM 772 C CA . GLU A 1 96 ? -2.890 3.837 14.734 1.00 91.25 96 GLU A CA 1
ATOM 773 C C . GLU A 1 96 ? -4.157 3.472 13.947 1.00 91.25 96 GLU A C 1
ATOM 775 O O . GLU A 1 96 ? -5.170 3.096 14.544 1.00 91.25 96 GLU A O 1
ATOM 780 N N . ILE A 1 97 ? -4.102 3.504 12.611 1.00 91.56 97 ILE A N 1
ATOM 781 C CA . ILE A 1 97 ? -5.249 3.166 11.754 1.00 91.56 97 ILE A CA 1
ATOM 782 C C . ILE A 1 97 ? -5.710 1.724 11.997 1.00 91.56 97 ILE A C 1
ATOM 784 O O . ILE A 1 97 ? -6.911 1.450 12.101 1.00 91.56 97 ILE A O 1
ATOM 788 N N . LEU A 1 98 ? -4.771 0.782 12.121 1.00 91.38 98 LEU A N 1
ATOM 789 C CA . LEU A 1 98 ? -5.095 -0.617 12.402 1.00 91.38 98 LEU A CA 1
ATOM 790 C C . LEU A 1 98 ? -5.724 -0.797 13.792 1.00 91.38 98 LEU A C 1
ATOM 792 O O . LEU A 1 98 ? -6.647 -1.604 13.941 1.00 91.38 98 LEU A O 1
ATOM 796 N N . MET A 1 99 ? -5.266 -0.048 14.798 1.00 89.25 99 MET A N 1
ATOM 797 C CA . MET A 1 99 ? -5.863 -0.065 16.136 1.00 89.25 99 MET A CA 1
ATOM 798 C C . MET A 1 99 ? -7.276 0.510 16.124 1.00 89.25 99 MET A C 1
ATOM 800 O O . MET A 1 99 ? -8.189 -0.135 16.642 1.00 89.25 99 MET A O 1
ATOM 804 N N . GLN A 1 100 ? -7.492 1.660 15.480 1.00 88.75 100 GLN A N 1
ATOM 805 C CA . GLN A 1 100 ? -8.824 2.253 15.331 1.00 88.75 100 GLN A CA 1
ATOM 806 C C . GLN A 1 100 ? -9.800 1.278 14.659 1.00 88.75 100 GLN A C 1
ATOM 808 O O . GLN A 1 100 ? -10.914 1.076 15.149 1.00 88.75 100 GLN A O 1
ATOM 813 N N . LYS A 1 101 ? -9.366 0.602 13.588 1.00 89.94 101 LYS A N 1
ATOM 814 C CA . LYS A 1 101 ? -10.172 -0.418 12.906 1.00 89.94 101 LYS A CA 1
ATOM 815 C C . LYS A 1 101 ? -10.534 -1.583 13.833 1.00 89.94 101 LYS A C 1
ATOM 817 O O . LYS A 1 101 ? -11.701 -1.961 13.895 1.00 89.94 101 LYS A O 1
ATOM 822 N N . ARG A 1 102 ? -9.568 -2.119 14.588 1.00 86.75 102 ARG A N 1
ATOM 823 C CA . ARG A 1 102 ? -9.803 -3.216 15.545 1.00 86.75 102 ARG A CA 1
ATOM 824 C C . ARG A 1 102 ? -10.785 -2.813 16.647 1.00 86.75 102 ARG A C 1
ATOM 826 O O . ARG A 1 102 ? -11.649 -3.606 17.014 1.00 86.75 102 ARG A O 1
ATOM 833 N N . LEU A 1 103 ? -10.660 -1.596 17.175 1.00 86.56 103 LEU A N 1
ATOM 834 C CA . LEU A 1 103 ? -11.570 -1.067 18.194 1.00 86.56 103 LEU A CA 1
ATOM 835 C C . LEU A 1 103 ? -12.994 -0.914 17.647 1.00 86.56 103 LEU A C 1
ATOM 837 O O . LEU A 1 103 ? -13.953 -1.283 18.325 1.00 86.56 103 LEU A O 1
ATOM 841 N N . ALA A 1 104 ? -13.133 -0.431 16.410 1.00 85.81 104 ALA A N 1
ATOM 842 C CA . ALA A 1 104 ? -14.425 -0.340 15.740 1.00 85.81 104 ALA A CA 1
ATOM 843 C C . ALA A 1 104 ? -15.065 -1.727 15.554 1.00 85.81 104 ALA A C 1
ATOM 845 O O . ALA A 1 104 ? -16.230 -1.916 15.898 1.00 85.81 104 ALA A O 1
ATOM 846 N N . GLU A 1 105 ? -14.305 -2.717 15.083 1.00 83.38 105 GLU A N 1
ATOM 847 C CA . GLU A 1 105 ? -14.786 -4.095 14.913 1.00 83.38 105 GLU A CA 1
ATOM 848 C C . GLU A 1 105 ? -15.173 -4.746 16.251 1.00 83.38 105 GLU A C 1
ATOM 850 O O . GLU A 1 105 ? -16.245 -5.344 16.361 1.00 83.38 105 GLU A O 1
ATOM 855 N N . GLY A 1 106 ? -14.354 -4.580 17.293 1.00 77.06 106 GLY A N 1
ATOM 856 C CA . GLY A 1 106 ? -14.641 -5.099 18.633 1.00 77.06 106 GLY A CA 1
ATOM 857 C C . GLY A 1 106 ? -15.891 -4.475 19.263 1.00 77.06 106 GLY A C 1
ATOM 858 O O . GLY A 1 106 ? -16.707 -5.182 19.855 1.00 77.06 106 GLY A O 1
ATOM 859 N N . GLY A 1 107 ? -16.097 -3.167 19.081 1.00 72.94 107 GLY A N 1
ATOM 860 C CA . GLY A 1 107 ? -17.295 -2.468 19.555 1.00 72.94 107 GLY A CA 1
ATOM 861 C C . GLY A 1 107 ? -18.577 -2.893 18.830 1.00 72.94 107 GLY A C 1
ATOM 862 O O . GLY A 1 107 ? -19.648 -2.940 19.440 1.00 72.94 107 GLY A O 1
ATOM 863 N N . VAL A 1 108 ? -18.478 -3.243 17.544 1.00 71.06 108 VAL A N 1
ATOM 864 C CA . VAL A 1 108 ? -19.599 -3.792 16.764 1.00 71.06 108 VAL A CA 1
ATOM 865 C C . VAL A 1 108 ? -19.962 -5.193 17.253 1.00 71.06 108 VAL A C 1
ATOM 867 O O . VAL A 1 108 ? -21.142 -5.470 17.463 1.00 71.06 108 VAL A O 1
ATOM 870 N N . GLN A 1 109 ? -18.974 -6.055 17.509 1.00 66.62 109 GLN A N 1
ATOM 871 C CA . GLN A 1 109 ? -19.240 -7.403 18.020 1.00 66.62 109 GLN A CA 1
ATOM 872 C C . GLN A 1 109 ? -19.823 -7.396 19.437 1.00 66.62 109 GLN A C 1
ATOM 874 O O . GLN A 1 109 ? -20.768 -8.136 19.708 1.00 66.62 109 GLN A O 1
ATOM 879 N N . ALA A 1 110 ? -19.345 -6.510 20.316 1.00 64.38 110 ALA A N 1
ATOM 880 C CA . ALA A 1 110 ? -19.910 -6.344 21.655 1.00 64.38 110 ALA A CA 1
ATOM 881 C C . ALA A 1 110 ? -21.393 -5.925 21.607 1.00 64.38 110 ALA A C 1
ATOM 883 O O . ALA A 1 110 ? -22.228 -6.500 22.304 1.00 64.38 110 ALA A O 1
ATOM 884 N N . LYS A 1 111 ? -21.753 -4.979 20.727 1.00 66.00 111 LYS A N 1
ATOM 885 C CA . LYS A 1 111 ? -23.150 -4.550 20.538 1.00 66.00 111 LYS A CA 1
ATOM 886 C C . LYS A 1 111 ? -24.029 -5.636 19.905 1.00 66.00 111 LYS A C 1
ATOM 888 O O . LYS A 1 111 ? -25.173 -5.800 20.322 1.00 66.00 111 LYS A O 1
ATOM 893 N N . ALA A 1 112 ? -23.509 -6.390 18.934 1.00 66.88 112 ALA A N 1
ATOM 894 C CA . ALA A 1 112 ? -24.236 -7.482 18.281 1.00 66.88 112 ALA A CA 1
ATOM 895 C C . ALA A 1 112 ? -24.518 -8.662 19.234 1.00 66.88 112 ALA A C 1
ATOM 897 O O . ALA A 1 112 ? -25.613 -9.231 19.208 1.00 66.88 112 ALA A O 1
ATOM 898 N N . GLY A 1 113 ? -23.568 -8.984 20.119 1.00 67.94 113 GLY A N 1
ATOM 899 C CA . GLY A 1 113 ? -23.755 -9.986 21.172 1.00 67.94 113 GLY A CA 1
ATOM 900 C C . GLY A 1 113 ? -24.838 -9.588 22.180 1.00 67.94 113 GLY A C 1
ATOM 901 O O . GLY A 1 113 ? -25.697 -10.400 22.514 1.00 67.94 113 GLY A O 1
ATOM 902 N N . MET A 1 114 ? -24.868 -8.317 22.598 1.00 61.00 114 MET A N 1
ATOM 903 C CA . MET A 1 114 ? -25.885 -7.803 23.530 1.00 61.00 114 MET A CA 1
ATOM 904 C C . MET A 1 114 ? -27.293 -7.751 22.915 1.00 61.00 114 MET A C 1
ATOM 906 O O . MET A 1 114 ? -28.273 -8.019 23.606 1.00 61.00 114 MET A O 1
ATOM 910 N N . ALA A 1 115 ? -27.414 -7.437 21.620 1.00 65.12 115 ALA A N 1
ATOM 911 C CA . ALA A 1 115 ? -28.702 -7.442 20.923 1.00 65.12 115 ALA A CA 1
ATOM 912 C C . ALA A 1 115 ? -29.291 -8.857 20.797 1.00 65.12 115 ALA A C 1
ATOM 914 O O . ALA A 1 115 ? -30.491 -9.027 20.986 1.00 65.12 115 ALA A O 1
ATOM 915 N N . SER A 1 116 ? -28.445 -9.866 20.556 1.00 60.59 116 SER A N 1
ATOM 916 C CA . SER A 1 116 ? -28.883 -11.268 20.462 1.00 60.59 116 SER A CA 1
ATOM 917 C C . SER A 1 116 ? -29.349 -11.835 21.808 1.00 60.59 116 SER A C 1
ATOM 919 O O . SER A 1 116 ? -30.253 -12.664 21.835 1.00 60.59 116 SER A O 1
ATOM 921 N N . MET A 1 117 ? -28.779 -11.368 22.927 1.00 60.09 117 MET A N 1
ATOM 922 C CA . MET A 1 117 ? -29.246 -11.743 24.270 1.00 60.09 117 MET A CA 1
ATOM 923 C C . MET A 1 117 ? -30.613 -11.136 24.609 1.00 60.09 117 MET A C 1
ATOM 925 O O . MET A 1 117 ? -31.412 -11.792 25.261 1.00 60.09 117 MET A O 1
ATOM 929 N N . LYS A 1 118 ? -30.910 -9.915 24.142 1.00 61.78 118 LYS A N 1
ATOM 930 C CA . LYS A 1 118 ? -32.166 -9.211 24.459 1.00 61.78 118 LYS A CA 1
ATOM 931 C C . LYS A 1 118 ? -33.383 -9.707 23.662 1.00 61.78 118 LYS A C 1
ATOM 933 O O . LYS A 1 118 ? -34.510 -9.423 24.034 1.00 61.78 118 LYS A O 1
ATOM 938 N N . THR A 1 119 ? -33.172 -10.416 22.554 1.00 60.75 119 THR A N 1
ATOM 939 C CA . THR A 1 119 ? -34.244 -11.034 21.747 1.00 60.75 119 THR A CA 1
ATOM 940 C C . THR A 1 119 ? -34.563 -12.476 22.148 1.00 60.75 119 THR A C 1
ATOM 942 O O . THR A 1 119 ? -35.426 -13.093 21.532 1.00 60.75 119 THR A O 1
ATOM 945 N N . ALA A 1 120 ? -33.836 -13.028 23.123 1.00 57.81 120 ALA A N 1
ATOM 946 C CA . ALA A 1 120 ? -34.052 -14.376 23.648 1.00 57.81 120 ALA A CA 1
ATOM 947 C C . ALA A 1 120 ? -34.918 -14.400 24.928 1.00 57.81 120 ALA A C 1
ATOM 949 O O . ALA A 1 120 ? -35.140 -15.479 25.476 1.00 57.81 120 ALA A O 1
ATOM 950 N N . GLU A 1 121 ? -35.390 -13.235 25.383 1.00 48.31 121 GLU A N 1
ATOM 951 C CA . GLU A 1 121 ? -36.389 -13.050 26.451 1.00 48.31 121 GLU A CA 1
ATOM 952 C C . GLU A 1 121 ? -37.761 -12.725 25.846 1.00 48.31 121 GLU A C 1
ATOM 954 O O . GLU A 1 121 ? -38.767 -13.253 26.370 1.00 48.31 121 GLU A O 1
#

Radius of gyration: 21.65 Å; chains: 1; bounding box: 59×34×65 Å

pLDDT: mean 79.55, std 13.17, range [48.31, 93.69]

Sequence (121 aa):
MEVYLHAAVAIVLLSCGCIALLPTVRARWHHLRGNYAAAAEIYERLLARHPERLQLYPALAEIYLLLPRADEHALQVFRKVVRYNLESPNREAIDEILMQKRLAEGGVQAKAGMASMKTAE

Secondary structure (DSSP, 8-state):
-HHHHHHHHHHHHHHHHHHS--HHHHHHHHHHTT-HHHHHHHHHHHHHH-TT-TTHHHHHHHHHHHTT---HHHHHHHHHHHHTT---TTHHHHHHHHHHHHHHHHHHHHHHHHHHHHT--

Foldseek 3Di:
DVVVVVVVVVVVCVVCVCVVPPLQVVLVVCVVVLVLVVSLVSLVVVCVVPVVPLVSLLVNLVSCVSVVDLDPVSLVSLCSCVVVVPDHPCNVVSVVSNVVVVVVVVVVVVVVVVVVVVVVD